Protein AF-A0A416CBT3-F1 (afdb_monomer)

Nearest PDB structures (foldseek):
  1wv4-assembly1_B  TM=4.563E-01  e=1.637E-01  Escherichia coli
  1wv4-assembly1_A  TM=3.918E-01  e=1.463E-01  Escherichia coli
  6ymh-assembly1_BBB  TM=4.972E-01  e=2.167E-01  Escherichia coli K-12
  6ylz-assembly1_AAA-2  TM=5.345E-01  e=3.397E-01  Escherichia coli K-12
  1nrg-assembly1_A-2  TM=3.953E-01  e=7.887E-01  Homo sapiens

Secondary structure (DSSP, 8-state):
-B-TTT--B-SEEEEEEEPTTS-EEEEEEE-EEETTTEEEEEEETTTTTTT--HHHHHHH-B-TTTSS-S-SEEEEEESSEEEEEEE----

Structure (mmCIF, N/CA/C/O backbone):
data_AF-A0A416CBT3-F1
#
_entry.id   AF-A0A416CBT3-F1
#
loop_
_atom_site.group_PDB
_atom_site.id
_atom_site.type_symbol
_atom_site.label_atom_id
_atom_site.label_alt_id
_atom_site.label_comp_id
_atom_site.label_asym_id
_atom_site.label_entity_id
_atom_site.label_seq_id
_atom_site.pdbx_PDB_ins_code
_atom_site.Cartn_x
_atom_site.Cartn_y
_atom_site.Cartn_z
_atom_site.occupancy
_atom_site.B_iso_or_equiv
_atom_site.auth_seq_id
_atom_site.auth_comp_id
_atom_site.auth_asym_id
_atom_site.auth_atom_id
_atom_site.pdbx_PDB_model_num
ATOM 1 N N . MET A 1 1 ? -8.128 -1.473 5.282 1.00 78.69 1 MET A N 1
ATOM 2 C CA . MET A 1 1 ? -7.969 -0.018 5.520 1.00 78.69 1 MET A CA 1
ATOM 3 C C . MET A 1 1 ? -9.050 0.762 4.773 1.00 78.69 1 MET A C 1
ATOM 5 O O . MET A 1 1 ? -9.524 0.273 3.768 1.00 78.69 1 MET A O 1
ATOM 9 N N . LYS A 1 2 ? -9.451 1.966 5.202 1.00 84.44 2 LYS A N 1
ATOM 10 C CA . LYS A 1 2 ? -10.456 2.791 4.502 1.00 84.44 2 LYS A CA 1
ATOM 11 C C . LYS A 1 2 ? -9.800 3.912 3.681 1.00 84.44 2 LYS A C 1
ATOM 13 O O . LYS A 1 2 ? -8.961 4.627 4.214 1.00 84.44 2 LYS A O 1
ATOM 18 N N . CYS A 1 3 ? -10.196 4.086 2.420 1.00 86.94 3 CYS A N 1
ATOM 19 C CA . CYS A 1 3 ? -9.764 5.199 1.567 1.00 86.94 3 CYS A CA 1
ATOM 20 C C . CYS A 1 3 ? -10.289 6.537 2.115 1.00 86.94 3 CYS A C 1
ATOM 22 O O . CYS A 1 3 ? -11.498 6.682 2.304 1.00 86.94 3 CYS A O 1
ATOM 24 N N . GLU A 1 4 ? -9.426 7.543 2.304 1.00 85.06 4 GLU A N 1
ATOM 25 C CA . GLU A 1 4 ? -9.844 8.855 2.832 1.00 85.06 4 GLU A CA 1
ATOM 26 C C . GLU A 1 4 ? -10.654 9.680 1.815 1.00 85.06 4 GLU A C 1
ATOM 28 O O . GLU A 1 4 ? -11.350 10.620 2.193 1.00 85.06 4 GLU A O 1
ATOM 33 N N . LYS A 1 5 ? -10.600 9.327 0.522 1.00 86.69 5 LYS A N 1
ATOM 34 C CA . LYS A 1 5 ? -11.318 10.038 -0.550 1.00 86.69 5 LYS A CA 1
ATOM 35 C C . LYS A 1 5 ? -12.730 9.512 -0.789 1.00 86.69 5 LYS A C 1
ATOM 37 O O . LYS A 1 5 ? -13.651 10.310 -0.915 1.00 86.69 5 LYS A O 1
ATOM 42 N N . CYS A 1 6 ? -12.901 8.193 -0.903 1.00 89.38 6 CYS A N 1
ATOM 43 C CA . CYS A 1 6 ? -14.206 7.587 -1.196 1.00 89.38 6 CYS A CA 1
ATOM 44 C C . CYS A 1 6 ? -14.831 6.856 -0.005 1.00 89.38 6 CYS A C 1
ATOM 46 O O . CYS A 1 6 ? -15.999 6.489 -0.064 1.00 89.38 6 CYS A O 1
ATOM 48 N N . GLY A 1 7 ? -14.080 6.618 1.071 1.00 86.69 7 GLY A N 1
ATOM 49 C CA . GLY A 1 7 ? -14.573 5.870 2.221 1.00 86.69 7 GLY A CA 1
ATOM 50 C C . GLY A 1 7 ? -14.738 4.366 1.980 1.00 86.69 7 GLY A C 1
ATOM 51 O O . GLY A 1 7 ? -15.284 3.690 2.846 1.00 86.69 7 GLY A O 1
ATOM 52 N N . ALA A 1 8 ? -14.286 3.820 0.851 1.00 88.38 8 ALA A N 1
ATOM 53 C CA . ALA A 1 8 ? -14.315 2.379 0.622 1.00 88.38 8 ALA A CA 1
ATOM 54 C C . ALA A 1 8 ? -13.249 1.665 1.462 1.00 88.38 8 ALA A C 1
ATOM 56 O O . ALA A 1 8 ? -12.155 2.200 1.666 1.00 88.38 8 ALA A O 1
ATOM 57 N N . GLU A 1 9 ? -13.554 0.456 1.928 1.00 88.75 9 GLU A N 1
ATOM 58 C CA . GLU A 1 9 ? -12.549 -0.419 2.522 1.00 88.75 9 GLU A CA 1
ATOM 59 C C . GLU A 1 9 ? -11.710 -1.069 1.415 1.00 88.75 9 GLU A C 1
ATOM 61 O O . GLU A 1 9 ? -12.229 -1.731 0.522 1.00 88.75 9 GLU A O 1
ATOM 66 N N . ILE A 1 10 ? -10.403 -0.844 1.474 1.00 87.62 10 ILE A N 1
ATOM 67 C CA . ILE A 1 10 ? -9.383 -1.352 0.570 1.00 87.62 10 ILE A CA 1
ATOM 68 C C . ILE A 1 10 ? -8.384 -2.211 1.345 1.00 87.62 10 ILE A C 1
ATOM 70 O O . ILE A 1 10 ? -7.998 -1.900 2.479 1.00 87.62 10 ILE A O 1
ATOM 74 N N . LYS A 1 11 ? -7.973 -3.308 0.716 1.00 88.06 11 LYS A N 1
ATOM 75 C CA . LYS A 1 11 ? -6.893 -4.194 1.180 1.00 88.06 11 LYS A CA 1
ATOM 76 C C . LYS A 1 11 ? -5.686 -4.171 0.249 1.00 88.06 11 LYS A C 1
ATOM 78 O O . LYS A 1 11 ? -4.653 -4.732 0.574 1.00 88.06 11 LYS A O 1
ATOM 83 N N . GLN A 1 12 ? -5.828 -3.500 -0.890 1.00 90.31 12 GLN A N 1
ATOM 84 C CA . GLN A 1 12 ? -4.813 -3.401 -1.923 1.00 90.31 12 GLN A CA 1
ATOM 85 C C . GLN A 1 12 ? -4.785 -1.977 -2.474 1.00 90.31 12 GLN A C 1
ATOM 87 O O . GLN A 1 12 ? -5.794 -1.262 -2.426 1.00 90.31 12 GLN A O 1
ATOM 92 N N . LEU A 1 13 ? -3.631 -1.575 -2.989 1.00 89.06 13 LEU A N 1
ATOM 93 C CA . LEU A 1 13 ? -3.419 -0.331 -3.721 1.00 89.06 13 LEU A CA 1
ATOM 94 C C . LEU A 1 13 ? -3.001 -0.652 -5.147 1.00 89.06 13 LEU A C 1
ATOM 96 O O . LEU A 1 13 ? -2.464 -1.723 -5.407 1.00 89.06 13 LEU A O 1
ATOM 100 N N . ILE A 1 14 ? -3.255 0.277 -6.058 1.00 89.44 14 ILE A N 1
ATOM 101 C CA . ILE A 1 14 ? -2.760 0.198 -7.428 1.00 89.44 14 ILE A CA 1
ATOM 102 C C . ILE A 1 14 ? -1.545 1.108 -7.534 1.00 89.44 14 ILE A C 1
ATOM 104 O O . ILE A 1 14 ? -1.617 2.269 -7.126 1.00 89.44 14 ILE A O 1
ATOM 108 N N . ILE A 1 15 ? -0.466 0.563 -8.078 1.00 87.00 15 ILE A N 1
ATOM 109 C CA . ILE A 1 15 ? 0.753 1.282 -8.442 1.00 87.00 15 ILE A CA 1
ATOM 110 C C . ILE A 1 15 ? 1.137 0.915 -9.878 1.00 87.00 15 ILE A C 1
ATOM 112 O O . ILE A 1 15 ? 0.751 -0.151 -10.357 1.00 87.00 15 ILE A O 1
ATOM 116 N N . SER A 1 16 ? 1.881 1.768 -10.561 1.00 83.56 16 SER A N 1
ATOM 117 C CA . SER A 1 16 ? 2.306 1.610 -11.948 1.00 83.56 16 SER A CA 1
ATOM 118 C C . SER A 1 16 ? 3.797 1.315 -11.991 1.00 83.56 16 SER A C 1
ATOM 120 O O . SER A 1 16 ? 4.613 2.157 -11.643 1.00 83.56 16 SER A O 1
ATOM 122 N N . ILE A 1 17 ? 4.158 0.089 -12.359 1.00 79.56 17 ILE A N 1
ATOM 123 C CA . ILE A 1 17 ? 5.551 -0.334 -12.488 1.00 79.56 17 ILE A CA 1
ATOM 124 C C . ILE A 1 17 ? 6.010 -0.184 -13.934 1.00 79.56 17 ILE A C 1
ATOM 126 O O . ILE A 1 17 ? 5.281 -0.521 -14.868 1.00 79.56 17 ILE A O 1
ATOM 130 N N . SER A 1 18 ? 7.244 0.275 -14.113 1.00 72.75 18 SER A N 1
ATOM 131 C CA . SER A 1 18 ? 7.894 0.301 -15.419 1.00 72.75 18 SER A CA 1
ATOM 132 C C . SER A 1 18 ? 8.683 -0.990 -15.607 1.00 72.75 18 SER A C 1
ATOM 134 O O . SER A 1 18 ? 9.604 -1.280 -14.841 1.00 72.75 18 SER A O 1
ATOM 136 N N . ASP A 1 19 ? 8.333 -1.783 -16.618 1.00 68.12 19 ASP A N 1
ATOM 137 C CA . ASP A 1 19 ? 9.136 -2.957 -16.971 1.00 68.12 19 ASP A CA 1
ATOM 138 C C . ASP A 1 19 ? 10.443 -2.536 -17.680 1.00 68.12 19 ASP A C 1
ATOM 140 O O . ASP A 1 19 ? 10.573 -1.407 -18.158 1.00 68.12 19 ASP A O 1
ATOM 144 N N . ALA A 1 20 ? 11.412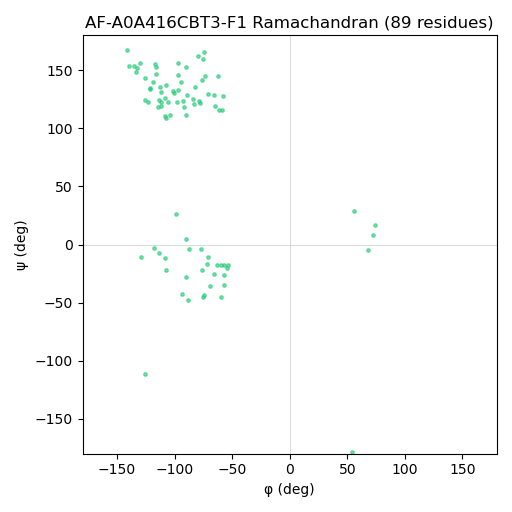 -3.449 -17.803 1.00 65.12 20 ALA A N 1
ATOM 145 C CA . ALA A 1 20 ? 12.708 -3.213 -18.447 1.00 65.12 20 ALA A CA 1
ATOM 146 C C . ALA A 1 20 ? 12.602 -2.724 -19.908 1.00 65.12 20 ALA A C 1
ATOM 148 O O . ALA A 1 20 ? 13.560 -2.172 -20.449 1.00 65.12 20 ALA A O 1
ATOM 149 N N . TYR A 1 21 ? 11.440 -2.905 -20.542 1.00 68.69 21 TYR A N 1
ATOM 150 C CA . TYR A 1 21 ? 11.128 -2.410 -21.886 1.00 68.69 21 TYR A CA 1
ATOM 151 C C . TYR A 1 21 ? 10.496 -1.005 -21.915 1.00 68.69 21 TYR A C 1
ATOM 153 O O . TYR A 1 21 ? 10.101 -0.542 -22.983 1.00 68.69 21 TYR A O 1
ATOM 161 N N . GLY A 1 22 ? 10.376 -0.328 -20.768 1.00 65.19 22 GLY A N 1
ATOM 162 C CA . GLY A 1 22 ? 9.792 1.014 -20.659 1.00 65.19 22 GLY A CA 1
ATOM 163 C C . GLY A 1 22 ? 8.267 1.048 -20.799 1.00 65.19 22 GLY A C 1
ATOM 164 O O . GLY A 1 22 ? 7.703 2.105 -21.070 1.00 65.19 22 GLY A O 1
ATOM 165 N N . SER A 1 23 ? 7.597 -0.099 -20.652 1.00 74.31 23 SER A N 1
ATOM 166 C CA . SER A 1 23 ? 6.135 -0.167 -20.624 1.00 74.31 23 SER A CA 1
ATOM 167 C C . SER A 1 23 ? 5.636 -0.000 -19.195 1.00 74.31 23 SER A C 1
ATOM 169 O O . SER A 1 23 ? 6.067 -0.732 -18.304 1.00 74.31 23 SER A O 1
ATOM 171 N N . ASP A 1 24 ? 4.697 0.922 -19.009 1.00 75.00 24 ASP A N 1
ATOM 172 C CA . ASP A 1 24 ? 4.037 1.171 -17.732 1.00 75.00 24 ASP A CA 1
ATOM 173 C C . ASP A 1 24 ? 2.876 0.181 -17.539 1.00 75.00 24 ASP A C 1
ATOM 175 O O . ASP A 1 24 ? 1.975 0.079 -18.378 1.00 75.00 24 ASP A O 1
ATOM 179 N N . CYS A 1 25 ? 2.929 -0.601 -16.463 1.00 79.56 25 CYS A N 1
ATOM 180 C CA . CYS A 1 25 ? 1.934 -1.610 -16.119 1.00 79.56 25 CYS A CA 1
ATOM 181 C C . CYS A 1 25 ? 1.414 -1.368 -14.705 1.00 79.56 25 CYS A C 1
ATOM 183 O O . CYS A 1 25 ? 2.173 -1.372 -13.739 1.00 79.56 25 CYS A O 1
ATOM 185 N N . SER A 1 26 ? 0.097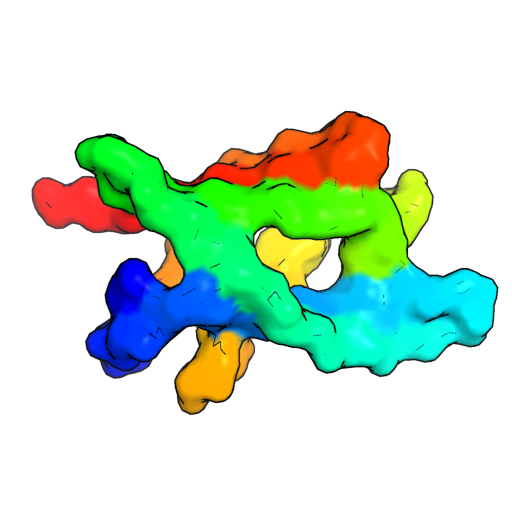 -1.234 -14.555 1.00 85.88 26 SER A N 1
ATOM 186 C CA . SER A 1 26 ? -0.520 -1.120 -13.234 1.00 85.88 26 SER A CA 1
ATOM 187 C C . SER A 1 26 ? -0.633 -2.485 -12.553 1.00 85.88 26 SER A C 1
ATOM 189 O O . SER A 1 26 ? -1.270 -3.399 -13.080 1.00 85.88 26 SER A O 1
ATOM 191 N N . ILE A 1 27 ? -0.069 -2.608 -11.355 1.00 86.31 27 ILE A N 1
ATOM 192 C CA . ILE A 1 27 ? -0.173 -3.791 -10.498 1.00 86.31 27 ILE A CA 1
ATOM 193 C C . ILE A 1 27 ? -0.910 -3.463 -9.201 1.00 86.31 27 ILE A C 1
ATOM 195 O O . ILE A 1 27 ? -0.895 -2.334 -8.709 1.00 86.31 27 ILE A O 1
ATOM 199 N N . SER A 1 28 ? -1.554 -4.477 -8.629 1.00 89.88 28 SER A N 1
ATOM 200 C CA . SER A 1 28 ? -2.150 -4.400 -7.298 1.00 89.88 28 SER A CA 1
ATOM 201 C C . SER A 1 28 ? -1.159 -4.887 -6.245 1.00 89.88 28 SER A C 1
ATOM 203 O O . SER A 1 28 ? -0.723 -6.037 -6.305 1.00 89.88 28 SER A O 1
ATOM 205 N N . VAL A 1 29 ? -0.854 -4.046 -5.261 1.00 87.69 29 VAL A N 1
ATOM 206 C CA . VAL A 1 29 ? -0.015 -4.391 -4.107 1.00 87.69 29 VAL A CA 1
ATOM 207 C C . VAL A 1 29 ? -0.861 -4.525 -2.851 1.00 87.69 29 VAL A C 1
ATOM 209 O O . VAL A 1 29 ? -1.765 -3.722 -2.608 1.00 87.69 29 VAL A O 1
ATOM 212 N N . ASP A 1 30 ? -0.577 -5.551 -2.056 1.00 88.81 30 ASP A N 1
ATOM 213 C CA . ASP A 1 30 ? -1.262 -5.777 -0.787 1.00 88.81 30 ASP A CA 1
ATOM 214 C C . ASP A 1 30 ? -0.748 -4.810 0.281 1.00 88.81 30 ASP A C 1
ATOM 216 O O . ASP A 1 30 ? 0.442 -4.490 0.333 1.00 88.81 30 ASP A O 1
ATOM 220 N N . ILE A 1 31 ? -1.655 -4.324 1.128 1.00 87.81 31 ILE A N 1
ATOM 221 C CA . ILE A 1 31 ? -1.311 -3.384 2.193 1.00 87.81 31 ILE A CA 1
ATOM 222 C C . ILE A 1 31 ? -1.462 -4.019 3.565 1.00 87.81 31 ILE A C 1
ATOM 224 O O . ILE A 1 31 ? -2.512 -4.554 3.918 1.00 87.81 31 ILE A O 1
ATOM 228 N N . THR A 1 32 ? -0.432 -3.856 4.389 1.00 87.38 32 THR A N 1
ATOM 229 C CA . THR A 1 32 ? -0.448 -4.306 5.780 1.00 87.38 32 THR A CA 1
ATOM 230 C C . THR A 1 32 ? -0.783 -3.135 6.696 1.00 87.38 32 THR A C 1
ATOM 232 O O . THR A 1 32 ? -0.093 -2.116 6.696 1.00 87.38 32 THR A O 1
ATOM 235 N N . GLU A 1 33 ? -1.851 -3.261 7.487 1.00 83.06 33 GLU A N 1
ATOM 236 C CA . GLU A 1 33 ? -2.209 -2.272 8.509 1.00 83.06 33 GLU A CA 1
ATOM 237 C C . GLU A 1 33 ? -1.428 -2.545 9.804 1.00 83.06 33 GLU A C 1
ATOM 239 O O . GLU A 1 33 ? -1.460 -3.645 10.348 1.00 83.06 33 GLU A O 1
ATOM 244 N N . CYS A 1 34 ? -0.715 -1.532 10.293 1.00 78.94 34 CYS A N 1
ATOM 245 C CA . CYS A 1 34 ? 0.062 -1.562 11.527 1.00 78.94 34 CYS A CA 1
ATOM 246 C C . CYS A 1 34 ? -0.737 -0.949 12.691 1.00 78.94 34 CYS A C 1
ATOM 248 O O . CYS A 1 34 ? -1.572 -0.062 12.491 1.00 78.94 34 CYS A O 1
ATOM 250 N N . GLU A 1 35 ? -0.401 -1.336 13.928 1.00 69.94 35 GLU A N 1
ATOM 251 C CA . GLU A 1 35 ? -1.104 -0.969 15.177 1.00 69.94 35 GLU A CA 1
ATOM 252 C C . GLU A 1 35 ? -1.310 0.545 15.405 1.00 69.94 35 GLU A C 1
ATOM 254 O O . GLU A 1 35 ? -2.183 0.948 16.170 1.00 69.94 35 GLU A O 1
ATOM 259 N N . LYS A 1 36 ? -0.564 1.414 14.712 1.00 67.81 36 LYS A N 1
ATOM 260 C CA . LYS A 1 36 ? -0.660 2.882 14.820 1.00 67.81 36 LYS A CA 1
ATOM 261 C C . LYS A 1 36 ? -1.498 3.554 13.728 1.00 67.81 36 LYS A C 1
ATOM 263 O O . LYS A 1 36 ? -1.259 4.716 13.417 1.00 67.81 36 LYS A O 1
ATOM 268 N N . ASN A 1 37 ? -2.465 2.854 13.125 1.00 74.06 37 ASN A N 1
ATOM 269 C CA . ASN A 1 37 ? -3.209 3.371 11.963 1.00 74.06 37 ASN A CA 1
ATOM 270 C C . ASN A 1 37 ? -2.283 3.779 10.800 1.00 74.06 37 ASN A C 1
ATOM 272 O O . ASN A 1 37 ? -2.608 4.664 10.006 1.00 74.06 37 ASN A O 1
ATOM 276 N N . ALA A 1 38 ? -1.130 3.124 10.712 1.00 78.81 38 ALA A N 1
ATOM 277 C CA . ALA A 1 38 ? -0.230 3.237 9.585 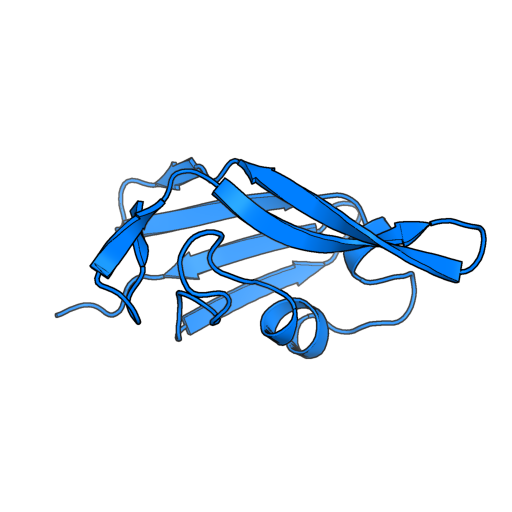1.00 78.81 38 ALA A CA 1
ATOM 278 C C . ALA A 1 38 ? -0.499 2.069 8.640 1.00 78.81 38 ALA A C 1
ATOM 280 O O . ALA A 1 38 ? -0.817 0.971 9.092 1.00 78.81 38 ALA A O 1
ATOM 281 N N . VAL A 1 39 ? -0.361 2.292 7.344 1.00 81.94 39 VAL A N 1
ATOM 282 C CA . VAL A 1 39 ? -0.298 1.225 6.358 1.00 81.94 39 VAL A CA 1
ATOM 283 C C . VAL A 1 39 ? 1.075 1.187 5.751 1.00 81.94 39 VAL A C 1
ATOM 285 O O . VAL A 1 39 ? 1.647 2.218 5.415 1.00 81.94 39 VAL A O 1
ATOM 288 N N . VAL A 1 40 ? 1.586 -0.027 5.635 1.00 85.44 40 VAL A N 1
ATOM 289 C CA . VAL A 1 40 ? 2.876 -0.304 5.043 1.00 85.44 40 VAL A CA 1
ATOM 290 C C . VAL A 1 40 ? 2.666 -1.253 3.882 1.00 85.44 40 VAL A C 1
ATOM 292 O O . VAL A 1 40 ? 1.953 -2.251 4.010 1.00 85.44 40 VAL A O 1
ATOM 295 N N . PHE A 1 41 ? 3.296 -0.943 2.760 1.00 86.62 41 PHE A N 1
ATOM 296 C CA . PHE A 1 41 ? 3.525 -1.915 1.704 1.00 86.62 41 PHE A CA 1
ATOM 297 C C . PHE A 1 41 ? 4.953 -1.791 1.197 1.00 86.62 41 PHE A C 1
ATOM 299 O O . PHE A 1 41 ? 5.597 -0.744 1.318 1.00 86.62 41 PHE A O 1
ATOM 306 N N . GLU A 1 42 ? 5.444 -2.898 0.670 1.00 85.56 42 GLU A N 1
ATOM 307 C CA . GLU A 1 42 ? 6.791 -3.037 0.146 1.00 85.56 42 GLU A CA 1
ATOM 308 C C . GLU A 1 42 ? 6.670 -3.441 -1.318 1.00 85.56 42 GLU A C 1
ATOM 310 O O . GLU A 1 42 ? 5.855 -4.292 -1.675 1.00 85.56 42 GLU A O 1
ATOM 315 N N . THR A 1 43 ? 7.454 -2.796 -2.168 1.00 80.62 43 THR A N 1
ATOM 316 C CA . THR A 1 43 ? 7.531 -3.100 -3.593 1.00 80.62 43 THR A CA 1
ATOM 317 C C . THR A 1 43 ? 8.974 -2.983 -4.073 1.00 80.62 43 THR A C 1
ATOM 319 O O . THR A 1 43 ? 9.852 -2.501 -3.352 1.00 80.62 43 THR A O 1
ATOM 322 N N . ASP A 1 44 ? 9.237 -3.472 -5.277 1.00 79.00 44 ASP A N 1
ATOM 323 C CA . ASP A 1 44 ? 10.561 -3.429 -5.884 1.00 79.00 44 ASP A CA 1
ATOM 324 C C . ASP A 1 44 ? 10.869 -2.046 -6.487 1.00 79.00 44 ASP A C 1
ATOM 326 O O . ASP A 1 44 ? 9.972 -1.242 -6.763 1.00 79.00 44 ASP A O 1
ATOM 330 N N . LYS A 1 45 ? 12.155 -1.781 -6.730 1.00 74.00 45 LYS A N 1
ATOM 331 C CA . LYS A 1 45 ? 12.645 -0.582 -7.421 1.00 74.00 45 LYS A CA 1
ATOM 332 C C . LYS A 1 45 ? 12.100 -0.427 -8.841 1.00 74.00 45 LYS A C 1
ATOM 334 O O . LYS A 1 45 ? 12.117 0.684 -9.361 1.00 74.00 45 LYS A O 1
ATOM 339 N N . SER A 1 46 ? 11.566 -1.489 -9.448 1.00 72.12 46 SER A N 1
ATOM 340 C CA . SER A 1 46 ? 10.807 -1.398 -10.706 1.00 72.12 46 SER A CA 1
ATOM 341 C C . SER A 1 46 ? 9.641 -0.399 -10.654 1.00 72.12 46 SER A C 1
ATOM 343 O O . SER A 1 46 ? 9.183 0.057 -11.698 1.00 72.12 46 SER A O 1
ATOM 345 N N . TRP A 1 47 ? 9.157 -0.041 -9.460 1.00 74.38 47 TRP A N 1
ATOM 346 C CA . TRP A 1 47 ? 8.104 0.958 -9.301 1.00 74.38 47 TRP A CA 1
ATOM 347 C C . TRP A 1 47 ? 8.576 2.404 -9.488 1.00 74.38 47 TRP A C 1
ATOM 349 O O . TRP A 1 47 ? 7.927 3.168 -10.185 1.00 74.38 47 TRP A O 1
ATOM 359 N N . THR A 1 48 ? 9.706 2.783 -8.896 1.00 66.12 48 THR A N 1
ATOM 360 C CA . THR A 1 48 ? 10.243 4.156 -8.975 1.00 66.12 48 THR A CA 1
ATOM 361 C C . THR A 1 48 ? 11.135 4.362 -10.204 1.00 66.12 48 THR A C 1
ATOM 363 O O . THR A 1 48 ? 11.746 5.412 -10.384 1.00 66.12 48 THR A O 1
ATOM 366 N N . GLY A 1 49 ? 11.374 3.307 -10.986 1.00 62.69 49 GLY A N 1
ATOM 367 C CA . GLY A 1 49 ? 12.563 3.258 -11.826 1.00 62.69 49 GLY A CA 1
ATOM 368 C C . GLY A 1 49 ? 13.839 3.483 -10.995 1.00 62.69 49 GLY A C 1
ATOM 369 O O . GLY A 1 49 ? 13.825 3.643 -9.771 1.00 62.69 49 GLY A O 1
ATOM 370 N N . TYR A 1 50 ? 14.994 3.496 -11.650 1.00 57.59 50 TYR A N 1
ATOM 371 C CA . TYR A 1 50 ? 16.253 3.791 -10.960 1.00 57.59 50 TYR A CA 1
ATOM 372 C C . TYR A 1 50 ? 16.439 5.295 -10.665 1.00 57.59 50 TYR A C 1
ATOM 374 O O . TYR A 1 50 ? 17.409 5.645 -9.995 1.00 57.59 50 TYR A O 1
ATOM 382 N N . GLU A 1 51 ? 15.517 6.157 -11.124 1.00 58.88 51 GLU A N 1
ATOM 383 C CA . GLU A 1 51 ? 15.665 7.622 -11.138 1.00 58.88 51 GLU A CA 1
ATOM 384 C C . GLU A 1 51 ? 14.497 8.426 -10.521 1.00 58.88 51 GLU A C 1
ATOM 386 O O . GLU A 1 51 ? 14.686 9.623 -10.324 1.00 58.88 51 GLU A O 1
ATOM 391 N N . GLN A 1 52 ? 13.320 7.856 -10.190 1.00 58.78 52 GLN A N 1
ATOM 392 C CA . GLN A 1 52 ? 12.268 8.646 -9.513 1.00 58.78 52 GLN A CA 1
ATOM 393 C C . GLN A 1 52 ? 12.506 8.745 -8.005 1.00 58.78 52 GLN A C 1
ATOM 395 O O . GLN A 1 52 ? 12.753 7.757 -7.306 1.00 58.78 52 GLN A O 1
ATOM 400 N N . ASP A 1 53 ? 12.329 9.960 -7.495 1.00 65.50 53 ASP A N 1
ATOM 401 C CA . ASP A 1 53 ? 12.254 10.261 -6.073 1.00 65.50 53 ASP A CA 1
ATOM 402 C C . ASP A 1 53 ? 10.900 9.841 -5.471 1.00 65.50 53 ASP A C 1
ATOM 404 O O . ASP A 1 53 ? 9.885 9.705 -6.159 1.00 65.50 53 ASP A O 1
ATOM 408 N N . GLY A 1 54 ? 10.860 9.675 -4.144 1.00 66.62 54 GLY A N 1
ATOM 409 C CA . GLY A 1 54 ? 9.671 9.195 -3.428 1.00 66.62 54 GLY A CA 1
ATOM 410 C C . GLY A 1 54 ? 8.411 10.039 -3.635 1.00 66.62 54 GLY A C 1
ATOM 411 O O . GLY A 1 54 ? 7.309 9.507 -3.561 1.00 66.62 54 GLY A O 1
ATOM 412 N N . GLU A 1 55 ? 8.542 11.328 -3.947 1.00 71.19 55 GLU A N 1
ATOM 413 C CA . GLU A 1 55 ? 7.392 12.211 -4.166 1.00 71.19 55 GLU A CA 1
ATOM 414 C C . GLU A 1 55 ? 6.611 11.871 -5.447 1.00 71.19 55 GLU A C 1
ATOM 416 O O . GLU A 1 55 ? 5.381 11.937 -5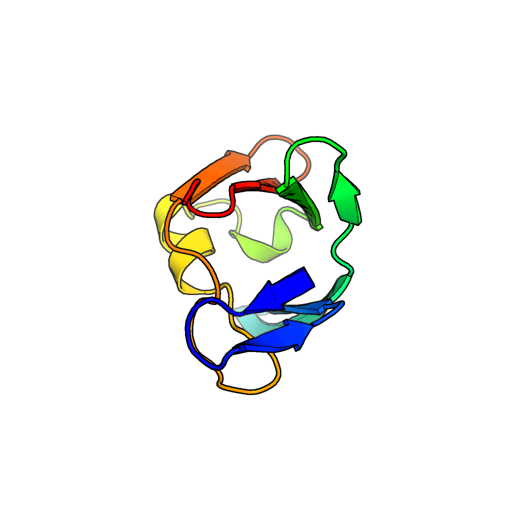.450 1.00 71.19 55 GLU A O 1
ATOM 421 N N . ASP A 1 56 ? 7.293 11.442 -6.511 1.00 71.75 56 ASP A N 1
ATOM 422 C CA . ASP A 1 56 ? 6.645 11.073 -7.774 1.00 71.75 56 ASP A CA 1
ATOM 423 C C . ASP A 1 56 ? 5.929 9.718 -7.640 1.00 71.75 56 ASP A C 1
ATOM 425 O O . ASP A 1 56 ? 4.742 9.588 -7.953 1.00 71.75 56 ASP A O 1
ATOM 429 N N . ALA A 1 57 ? 6.596 8.752 -6.997 1.00 77.31 57 ALA A N 1
ATOM 430 C CA . ALA A 1 57 ? 6.005 7.462 -6.644 1.00 77.31 57 ALA A CA 1
ATOM 431 C C . ALA A 1 57 ? 4.742 7.619 -5.785 1.00 77.31 57 ALA A C 1
ATOM 433 O O . ALA A 1 57 ? 3.771 6.882 -5.944 1.00 77.31 57 ALA A O 1
ATOM 434 N N . ASN A 1 58 ? 4.692 8.622 -4.903 1.00 79.31 58 ASN A N 1
ATOM 435 C CA . ASN A 1 58 ? 3.488 8.900 -4.132 1.00 79.31 58 ASN A CA 1
ATOM 436 C C . ASN A 1 58 ? 2.269 9.214 -5.013 1.00 79.31 58 ASN A C 1
ATOM 438 O O . ASN A 1 58 ? 1.162 8.734 -4.747 1.00 79.31 58 ASN A O 1
ATOM 442 N N . GLN A 1 59 ? 2.442 10.048 -6.040 1.00 77.94 59 GLN A N 1
ATOM 443 C CA . GLN A 1 59 ? 1.331 10.479 -6.892 1.00 77.94 59 GLN A CA 1
ATOM 444 C C . GLN A 1 59 ? 0.737 9.325 -7.700 1.00 77.94 59 GLN A C 1
ATOM 446 O O . GLN A 1 59 ? -0.448 9.347 -8.047 1.00 77.94 59 GLN A O 1
ATOM 451 N N . ASP A 1 60 ? 1.546 8.303 -7.950 1.00 84.69 60 ASP A N 1
ATOM 452 C CA . ASP A 1 60 ? 1.149 7.103 -8.661 1.00 84.69 60 ASP A CA 1
ATOM 453 C C . ASP A 1 60 ? 0.296 6.132 -7.817 1.00 84.69 60 ASP A C 1
ATOM 455 O O . ASP A 1 60 ? -0.506 5.373 -8.364 1.00 84.69 60 ASP A O 1
ATOM 459 N N . ILE A 1 61 ? 0.356 6.209 -6.482 1.00 86.44 61 ILE A N 1
ATOM 460 C CA . ILE A 1 61 ? -0.466 5.367 -5.601 1.00 86.44 61 ILE A CA 1
ATOM 461 C C . ILE A 1 61 ? -1.949 5.701 -5.774 1.00 86.44 61 ILE A C 1
ATOM 463 O O . ILE A 1 61 ? -2.416 6.797 -5.442 1.00 86.44 61 ILE A O 1
ATOM 467 N N . ARG A 1 62 ? -2.740 4.710 -6.191 1.00 89.12 62 ARG A N 1
ATOM 468 C CA . ARG A 1 62 ? -4.174 4.867 -6.462 1.00 89.12 62 ARG A CA 1
ATOM 469 C C . ARG A 1 62 ? -5.024 3.870 -5.688 1.00 89.12 62 ARG A C 1
ATOM 471 O O . ARG A 1 62 ? -4.687 2.706 -5.490 1.00 89.12 62 ARG A O 1
ATOM 478 N N . CYS A 1 63 ? -6.190 4.341 -5.261 1.00 89.69 63 CYS A N 1
ATOM 479 C CA . CYS A 1 63 ? -7.229 3.490 -4.703 1.00 89.69 63 CYS A CA 1
ATOM 480 C C . CYS A 1 63 ? -7.852 2.638 -5.824 1.00 89.69 63 CYS A C 1
ATOM 482 O O . CYS A 1 63 ? -8.328 3.222 -6.800 1.00 89.69 63 CYS A O 1
ATOM 484 N N . PRO A 1 64 ? -7.967 1.306 -5.675 1.00 89.69 64 PRO A N 1
ATOM 485 C CA . PRO A 1 64 ? -8.581 0.449 -6.694 1.00 89.69 64 PRO A CA 1
ATOM 486 C C . PRO A 1 64 ? -10.066 0.743 -6.941 1.00 89.69 64 PRO A C 1
ATOM 488 O O . PRO A 1 64 ? -10.611 0.344 -7.962 1.00 89.69 64 PRO A O 1
ATOM 491 N N . ILE A 1 65 ? -10.730 1.442 -6.015 1.00 90.94 65 ILE A N 1
ATOM 492 C CA . ILE A 1 65 ? -12.166 1.731 -6.104 1.00 90.94 65 ILE A CA 1
ATOM 493 C C . ILE A 1 65 ? -12.446 3.082 -6.771 1.00 90.94 65 ILE A C 1
ATOM 495 O O . ILE A 1 65 ? -13.376 3.199 -7.559 1.00 90.94 65 ILE A O 1
ATOM 499 N N . CYS A 1 66 ? -11.685 4.128 -6.433 1.00 90.75 66 CYS A N 1
ATOM 500 C CA . CYS A 1 66 ? -11.958 5.493 -6.906 1.00 90.75 66 CYS A CA 1
ATOM 501 C C . CYS A 1 66 ? -10.844 6.104 -7.761 1.00 90.75 66 CYS A C 1
ATOM 503 O O . CYS A 1 66 ? -10.984 7.245 -8.198 1.00 90.75 66 CYS A O 1
ATOM 505 N N . GLY A 1 67 ? -9.725 5.397 -7.945 1.00 86.81 67 GLY A N 1
ATOM 506 C CA . GLY A 1 67 ? -8.571 5.841 -8.730 1.00 86.81 67 GLY A CA 1
ATOM 507 C C . GLY A 1 67 ? -7.785 7.012 -8.132 1.00 86.81 67 GLY A C 1
ATOM 508 O O . GLY A 1 67 ? -6.760 7.392 -8.677 1.00 86.81 67 GLY A O 1
ATOM 509 N N . LYS A 1 68 ? -8.235 7.600 -7.018 1.00 88.06 68 LYS A N 1
ATOM 510 C CA . LYS A 1 68 ? -7.546 8.712 -6.344 1.00 88.06 68 LYS A CA 1
ATOM 511 C C . LYS A 1 68 ? -6.567 8.190 -5.304 1.00 88.06 68 LYS A C 1
ATOM 513 O O . LYS A 1 68 ? -6.827 7.140 -4.715 1.00 88.06 68 LYS A O 1
ATOM 518 N N . ASN A 1 69 ? -5.513 8.958 -5.019 1.00 86.06 69 ASN A N 1
ATOM 519 C CA . ASN A 1 69 ? -4.612 8.651 -3.911 1.00 86.06 69 ASN A CA 1
ATOM 520 C C . ASN A 1 69 ? -5.417 8.621 -2.595 1.00 86.06 69 ASN A C 1
ATOM 522 O O . ASN A 1 69 ? -6.035 9.632 -2.224 1.00 86.06 69 ASN A O 1
ATOM 526 N N . PRO A 1 70 ? -5.501 7.451 -1.934 1.00 82.19 70 PRO A N 1
ATOM 527 C CA . PRO A 1 70 ? -6.343 7.267 -0.764 1.00 82.19 70 PRO A CA 1
ATOM 528 C C . PRO A 1 70 ? -5.835 7.996 0.480 1.00 82.19 70 PRO A C 1
ATOM 530 O O . PRO A 1 70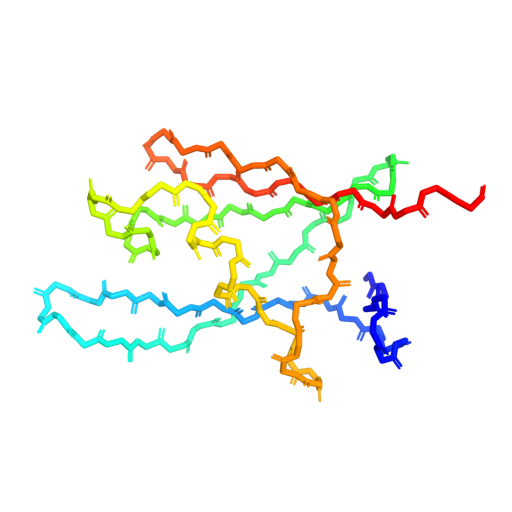 ? -6.607 8.063 1.434 1.00 82.19 70 PRO A O 1
ATOM 533 N N . PHE A 1 71 ? -4.606 8.527 0.473 1.00 78.56 71 PHE A N 1
ATOM 534 C CA . PHE A 1 71 ? -3.925 9.052 1.656 1.00 78.56 71 PHE A CA 1
ATOM 535 C C . PHE A 1 71 ? -3.284 10.412 1.395 1.00 78.56 71 PHE A C 1
ATOM 537 O O . PHE A 1 71 ? -2.845 10.694 0.283 1.00 78.56 71 PHE A O 1
ATOM 544 N N . GLN A 1 72 ? -3.215 11.250 2.430 1.00 69.50 72 GLN A N 1
ATOM 545 C CA . GLN A 1 72 ? -2.631 12.593 2.323 1.00 69.50 72 GLN A CA 1
ATOM 546 C C . GLN A 1 72 ? -1.260 12.745 3.008 1.00 69.50 72 GLN A C 1
ATOM 548 O O . GLN A 1 72 ? -0.527 13.659 2.651 1.00 69.50 72 GLN A O 1
ATOM 553 N N . ASN A 1 73 ? -0.920 11.888 3.980 1.00 65.12 73 ASN A N 1
ATOM 554 C CA . ASN A 1 73 ? 0.391 11.880 4.638 1.00 65.12 73 ASN A CA 1
ATOM 555 C C . ASN A 1 73 ? 1.142 10.586 4.298 1.00 65.12 73 ASN A C 1
ATOM 557 O O . ASN A 1 73 ? 0.646 9.486 4.571 1.00 65.12 73 ASN A O 1
ATOM 561 N N . ASP A 1 74 ? 2.345 10.724 3.752 1.00 70.44 74 ASP A N 1
ATOM 562 C CA . ASP A 1 74 ? 3.263 9.625 3.464 1.00 70.44 74 ASP A CA 1
ATOM 563 C C . ASP A 1 74 ? 4.668 9.906 3.949 1.00 70.44 74 ASP A C 1
ATOM 565 O O . ASP A 1 74 ? 5.137 11.039 3.962 1.00 70.44 74 ASP A O 1
ATOM 569 N N . GLU A 1 75 ? 5.341 8.807 4.256 1.00 74.25 75 GLU A N 1
ATOM 570 C CA . GLU A 1 75 ? 6.783 8.700 4.230 1.00 74.25 75 GLU A CA 1
ATOM 571 C C . GLU A 1 75 ? 7.148 7.553 3.277 1.00 74.25 75 GLU A C 1
ATOM 573 O O . GLU A 1 75 ? 6.688 6.418 3.444 1.00 74.25 75 GLU A O 1
ATOM 578 N N . ILE A 1 76 ? 7.944 7.846 2.247 1.00 76.69 76 ILE A N 1
ATOM 579 C CA . ILE A 1 76 ? 8.410 6.855 1.270 1.00 76.69 76 ILE A CA 1
ATOM 580 C C . ILE A 1 76 ? 9.910 6.676 1.458 1.00 76.69 76 ILE A C 1
ATOM 582 O O . ILE A 1 76 ? 10.685 7.621 1.330 1.00 76.69 76 ILE A O 1
ATOM 586 N N . GLN A 1 77 ? 10.314 5.450 1.779 1.00 75.00 77 GLN A N 1
ATOM 587 C CA . GLN A 1 77 ? 11.704 5.075 1.995 1.00 75.00 77 GLN A CA 1
ATOM 588 C C . GLN A 1 77 ? 12.173 4.220 0.812 1.00 75.00 77 GLN A C 1
ATOM 590 O O . GLN A 1 77 ? 11.751 3.073 0.656 1.00 75.00 77 GLN A O 1
ATOM 595 N N . ILE A 1 78 ? 13.045 4.783 -0.029 1.00 72.06 78 ILE A N 1
ATOM 596 C CA . ILE A 1 78 ? 13.607 4.112 -1.211 1.00 72.06 78 ILE A CA 1
ATOM 597 C C . ILE A 1 78 ? 15.044 3.684 -0.896 1.00 72.06 78 ILE A C 1
ATOM 599 O O . ILE A 1 78 ? 15.929 4.524 -0.764 1.00 72.06 78 ILE A O 1
ATOM 603 N N . PHE A 1 79 ? 15.284 2.373 -0.792 1.00 69.94 79 PHE A N 1
ATOM 604 C CA . PHE A 1 79 ? 16.631 1.793 -0.679 1.00 69.94 79 PHE A CA 1
ATOM 605 C C . PHE A 1 79 ? 16.852 0.731 -1.774 1.00 69.94 79 PHE A C 1
ATOM 607 O O . PHE A 1 79 ? 16.941 1.072 -2.954 1.00 69.94 79 PHE A O 1
ATOM 614 N N . ASN A 1 80 ? 16.952 -0.552 -1.400 1.00 69.31 80 ASN A N 1
ATOM 615 C CA . ASN A 1 80 ? 16.937 -1.696 -2.325 1.00 69.31 80 ASN A CA 1
ATOM 616 C C . ASN A 1 80 ? 15.518 -2.217 -2.575 1.00 69.31 80 ASN A C 1
ATOM 618 O O . ASN A 1 80 ? 15.243 -2.740 -3.644 1.00 69.31 80 ASN A O 1
ATOM 622 N N . ILE A 1 81 ? 14.637 -2.037 -1.594 1.00 74.44 81 ILE A N 1
ATOM 623 C CA . ILE A 1 81 ? 13.191 -2.204 -1.705 1.00 74.44 81 ILE A CA 1
ATOM 624 C C . ILE A 1 81 ? 12.560 -0.835 -1.462 1.00 74.44 81 ILE A C 1
ATOM 626 O O . ILE A 1 81 ? 13.099 -0.026 -0.696 1.00 74.44 81 ILE A O 1
ATOM 630 N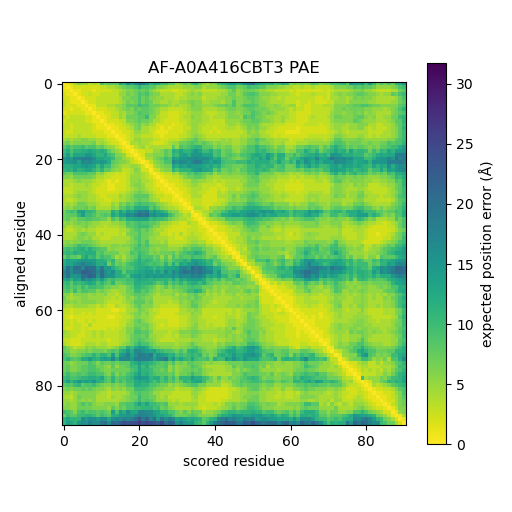 N . VAL A 1 82 ? 11.447 -0.561 -2.129 1.00 78.06 82 VAL A N 1
ATOM 631 C CA . VAL A 1 82 ? 10.661 0.647 -1.902 1.00 78.06 82 VAL A CA 1
ATOM 632 C C . VAL A 1 82 ? 9.634 0.328 -0.832 1.00 78.06 82 VAL A C 1
ATOM 634 O O . VAL A 1 82 ? 8.708 -0.455 -1.047 1.00 78.06 82 VAL A O 1
ATOM 637 N N . ARG A 1 83 ? 9.805 0.929 0.343 1.00 83.06 83 ARG A N 1
ATOM 638 C CA . ARG A 1 83 ? 8.867 0.795 1.451 1.00 83.06 83 ARG A CA 1
ATOM 639 C C . ARG A 1 83 ? 8.071 2.075 1.585 1.00 83.06 83 ARG A C 1
ATOM 641 O O . ARG A 1 83 ? 8.626 3.147 1.815 1.00 83.06 83 ARG A O 1
ATOM 648 N N . VAL A 1 84 ? 6.758 1.949 1.496 1.00 81.81 84 VAL A N 1
ATOM 649 C CA . VAL A 1 84 ? 5.844 3.076 1.648 1.00 81.81 84 VAL A CA 1
ATOM 650 C C . VAL A 1 84 ? 5.125 2.947 2.969 1.00 81.81 84 VAL A C 1
ATOM 652 O O . VAL A 1 84 ? 4.489 1.928 3.233 1.00 81.81 84 VAL A O 1
ATOM 655 N N . VAL A 1 85 ? 5.199 3.997 3.781 1.00 81.94 85 VAL A N 1
ATOM 656 C CA . VAL A 1 85 ? 4.471 4.106 5.040 1.00 81.94 85 VAL A CA 1
ATOM 657 C C . VAL A 1 85 ? 3.465 5.245 4.921 1.00 81.94 85 VAL A C 1
ATOM 659 O O . VAL A 1 85 ? 3.808 6.404 4.705 1.00 81.94 85 VAL A O 1
ATOM 662 N N . LYS A 1 86 ? 2.186 4.908 5.053 1.00 78.62 86 LYS A N 1
ATOM 663 C CA . LYS A 1 86 ? 1.054 5.830 4.966 1.00 78.62 86 LYS A CA 1
ATOM 664 C C . LYS A 1 86 ? 0.405 5.970 6.320 1.00 78.62 86 LYS A C 1
ATOM 666 O O . LYS A 1 86 ? -0.065 4.984 6.879 1.00 78.62 86 LYS A O 1
ATOM 671 N N . PHE A 1 87 ? 0.318 7.186 6.833 1.00 76.31 87 PHE A N 1
ATOM 672 C CA . PHE A 1 87 ? -0.365 7.443 8.096 1.00 76.31 87 PHE A CA 1
ATOM 673 C C . PHE A 1 87 ? -1.786 7.920 7.816 1.00 76.31 87 PHE A C 1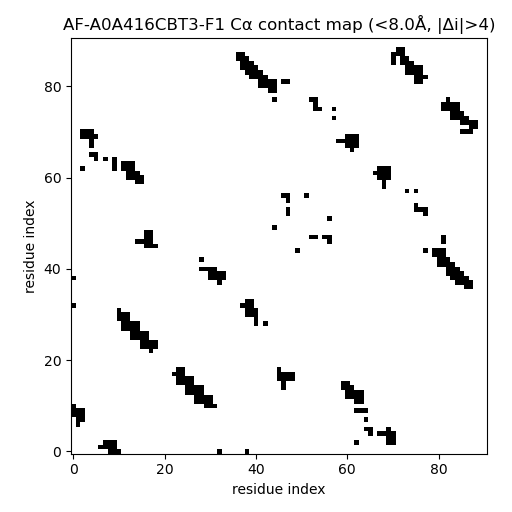
ATOM 675 O O . PHE A 1 87 ? -1.994 8.823 7.002 1.00 76.31 87 PHE A O 1
ATOM 682 N N . LYS A 1 88 ? -2.780 7.348 8.509 1.00 69.50 88 LYS A N 1
ATOM 683 C CA . LYS A 1 88 ? -4.119 7.954 8.521 1.00 69.50 88 LYS A CA 1
ATOM 684 C C . LYS A 1 88 ? -4.025 9.336 9.151 1.00 69.50 88 LYS A C 1
ATOM 686 O O . LYS A 1 88 ? -3.292 9.529 10.125 1.00 69.50 88 LYS A O 1
ATOM 691 N N . LYS A 1 89 ? -4.824 10.281 8.657 1.00 66.75 89 LYS A N 1
ATOM 692 C CA . LYS A 1 89 ? -5.008 11.546 9.360 1.00 66.75 89 LYS A CA 1
ATOM 693 C C . LYS A 1 89 ? -5.613 11.247 10.735 1.00 66.75 89 LYS A C 1
ATOM 695 O O . LYS A 1 89 ? -6.720 10.712 10.824 1.00 66.75 89 LYS A O 1
ATOM 700 N N . ALA A 1 90 ? -4.865 11.542 11.798 1.00 56.44 90 ALA A N 1
ATOM 701 C CA . ALA A 1 90 ? -5.404 11.498 13.151 1.00 56.44 90 ALA A CA 1
ATOM 702 C C . ALA A 1 90 ? -6.600 12.461 13.213 1.00 56.44 90 ALA A C 1
ATOM 704 O O . ALA A 1 90 ? -6.507 13.596 12.737 1.00 56.44 90 ALA A O 1
ATOM 705 N N . LYS A 1 91 ? -7.737 11.954 13.693 1.00 48.97 91 LYS A N 1
ATOM 706 C CA . LYS A 1 91 ? -8.957 12.737 13.901 1.00 48.97 91 LYS A CA 1
ATOM 707 C C . LYS A 1 91 ? -8.814 13.648 15.108 1.00 48.97 91 LY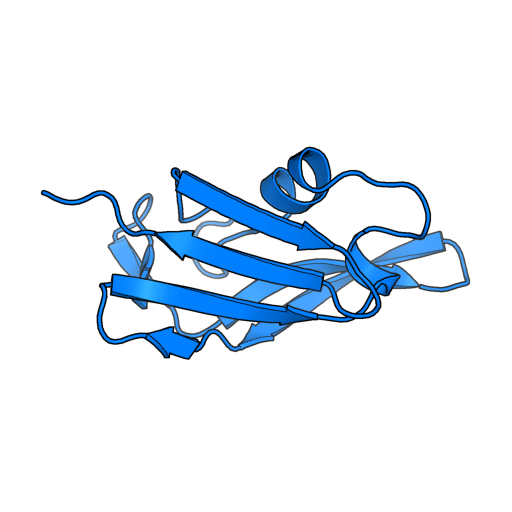S A C 1
ATOM 709 O O . LYS A 1 91 ? -8.209 13.183 16.098 1.00 48.97 91 LYS A O 1
#

Sequence (91 aa):
MKCEKCGAEIKQLIISISDAYGSDCSISVDITECEKNAVVFETDKSWTGYEQDGEDANQDIRCPICGKNPFQNDEIQIFNIVRVVKFKKAK

Solvent-accessible surface area (backbone atoms only — not comparable to full-atom values): 5302 Å² total; per-residue (Å²): 90,66,28,74,77,78,63,48,80,40,62,48,36,30,37,52,29,44,46,100,83,72,49,79,41,79,43,80,44,67,53,46,79,44,99,80,56,29,36,39,39,75,46,58,45,46,47,38,47,100,80,55,54,56,72,61,51,53,72,51,36,19,28,80,86,76,65,45,54,37,66,91,47,76,50,60,47,80,76,84,48,31,37,39,40,34,44,61,81,82,129

Radius of gyration: 12.66 Å; Cα contacts (8 Å, |Δi|>4): 185; chains: 1; bounding box: 32×18×37 Å

Foldseek 3Di:
DAQQPPRDDDQWKWAWFQDPVRDTDIDIWGWDQDPQQKIKTKAACSRCPP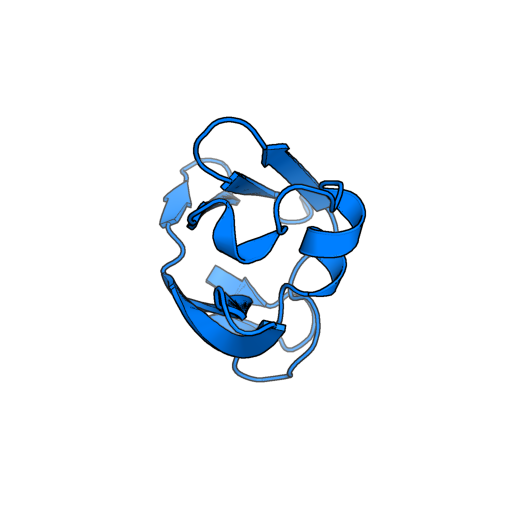DRDPVVRQQRIADPVPRGRSADDWDWDDDRIIMIIGHHPDD

Mean predicted aligned error: 6.59 Å

pLDDT: mean 78.23, std 9.48, range [48.97, 90.94]